Protein AF-A0A1S8A809-F1 (afdb_monomer_lite)

Structure (mmCIF, N/CA/C/O backbone):
data_AF-A0A1S8A809-F1
#
_entry.id   AF-A0A1S8A809-F1
#
loop_
_atom_site.group_PDB
_atom_site.id
_atom_site.type_symbol
_atom_site.label_atom_id
_atom_site.label_alt_id
_atom_site.label_comp_id
_atom_site.label_asym_id
_atom_site.label_entity_id
_atom_site.label_seq_id
_atom_site.pdbx_PDB_ins_code
_atom_site.Cartn_x
_atom_site.Cartn_y
_atom_site.Cartn_z
_atom_site.occupancy
_atom_site.B_iso_or_equiv
_atom_site.auth_seq_id
_atom_site.auth_comp_id
_atom_site.auth_asym_id
_atom_site.auth_atom_id
_atom_site.pdbx_PDB_model_num
ATOM 1 N N . MET A 1 1 ? 11.245 24.915 -26.683 1.00 36.50 1 MET A N 1
ATOM 2 C CA . MET A 1 1 ? 10.520 23.624 -26.705 1.00 36.50 1 MET A CA 1
ATOM 3 C C . MET A 1 1 ? 11.390 22.571 -26.029 1.00 36.50 1 MET A C 1
ATOM 5 O O . MET A 1 1 ? 12.298 22.056 -26.666 1.00 36.50 1 MET A O 1
ATOM 9 N N . LEU A 1 2 ? 11.191 22.296 -24.738 1.00 39.16 2 LEU A N 1
ATOM 10 C CA . LEU A 1 2 ? 11.905 21.210 -24.056 1.00 39.16 2 LEU A CA 1
ATOM 11 C C . LEU A 1 2 ? 11.119 19.913 -24.282 1.00 39.16 2 LEU A C 1
ATOM 13 O O . LEU A 1 2 ? 10.012 19.761 -23.772 1.00 39.16 2 LEU A O 1
ATOM 17 N N . ARG A 1 3 ? 11.667 19.000 -25.095 1.00 42.47 3 ARG A N 1
ATOM 18 C CA . ARG A 1 3 ? 11.184 17.615 -25.199 1.00 42.47 3 ARG A CA 1
ATOM 19 C C . ARG A 1 3 ? 11.469 16.938 -23.858 1.00 42.47 3 ARG A C 1
ATOM 21 O O . ARG A 1 3 ? 12.595 16.517 -23.622 1.00 42.47 3 ARG A O 1
ATOM 28 N N . GLY A 1 4 ? 10.478 16.889 -22.970 1.00 48.06 4 GLY A N 1
ATOM 29 C CA . GLY A 1 4 ? 10.591 16.166 -21.704 1.00 48.06 4 GLY A CA 1
ATOM 30 C C . GLY A 1 4 ? 10.866 14.691 -21.982 1.00 48.06 4 GLY A C 1
ATOM 31 O O . GLY A 1 4 ? 10.051 14.021 -22.619 1.00 48.06 4 GLY A O 1
ATOM 32 N N . SER A 1 5 ? 12.031 14.193 -21.565 1.00 51.97 5 SER A N 1
ATOM 33 C CA . SER A 1 5 ? 12.337 12.767 -21.637 1.00 51.97 5 SER A CA 1
ATOM 34 C C . SER A 1 5 ? 11.310 12.026 -20.788 1.00 51.97 5 SER A C 1
ATOM 36 O O . SER A 1 5 ? 11.242 12.253 -19.580 1.00 51.97 5 SER A O 1
ATOM 38 N N . LYS A 1 6 ? 10.505 11.159 -21.407 1.00 56.44 6 LYS A N 1
ATOM 39 C CA . LYS A 1 6 ? 9.618 10.252 -20.678 1.00 56.44 6 LYS A CA 1
ATOM 40 C C . LYS A 1 6 ? 10.504 9.281 -19.900 1.00 56.44 6 LYS A C 1
ATOM 42 O O . LYS A 1 6 ? 10.999 8.309 -20.465 1.00 56.44 6 LYS A O 1
ATOM 47 N N . THR A 1 7 ? 10.779 9.582 -18.636 1.00 65.44 7 THR A N 1
ATOM 48 C CA . THR A 1 7 ? 11.524 8.681 -17.764 1.00 65.44 7 THR A CA 1
ATOM 49 C C . THR A 1 7 ? 10.568 7.584 -17.321 1.00 65.44 7 THR A C 1
ATOM 51 O O . THR A 1 7 ? 9.593 7.804 -16.600 1.00 65.44 7 THR A O 1
ATOM 54 N N . HIS A 1 8 ? 10.806 6.386 -17.840 1.00 70.56 8 HIS A N 1
ATOM 55 C CA . HIS A 1 8 ? 10.181 5.185 -17.321 1.00 70.56 8 HIS A CA 1
ATOM 56 C C . HIS A 1 8 ? 10.886 4.812 -16.019 1.00 70.56 8 HIS A C 1
ATOM 58 O O . HIS A 1 8 ? 12.114 4.743 -15.983 1.00 70.56 8 HIS A O 1
ATO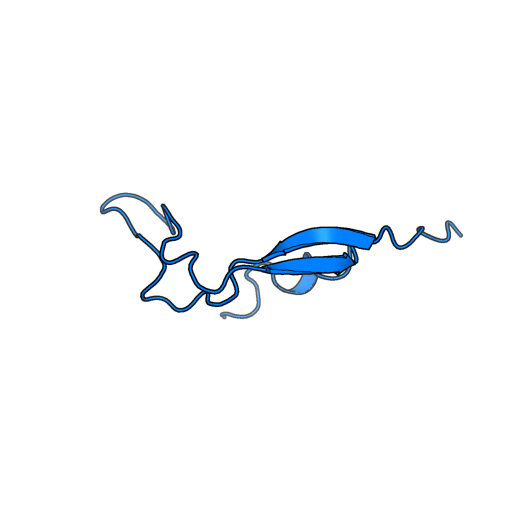M 64 N N . ALA A 1 9 ? 10.116 4.581 -14.963 1.00 78.56 9 ALA A N 1
ATOM 65 C CA . ALA A 1 9 ? 10.623 4.073 -13.700 1.00 78.56 9 ALA A CA 1
ATOM 66 C C . ALA A 1 9 ? 10.038 2.685 -13.448 1.00 78.56 9 ALA A C 1
ATOM 68 O O . ALA A 1 9 ? 8.840 2.467 -13.638 1.00 78.56 9 ALA A O 1
ATOM 69 N N . THR A 1 10 ? 10.886 1.750 -13.025 1.00 86.75 10 THR A N 1
ATOM 70 C CA . THR A 1 10 ? 10.424 0.471 -12.486 1.00 86.75 10 THR A CA 1
ATOM 71 C C . THR A 1 10 ? 9.992 0.698 -11.045 1.00 86.75 10 THR A C 1
ATOM 73 O O . THR A 1 10 ? 10.793 1.151 -10.229 1.00 86.75 10 THR A O 1
ATOM 76 N N . VAL A 1 11 ? 8.731 0.406 -10.743 1.00 87.88 11 VAL A N 1
ATOM 77 C CA . VAL A 1 11 ? 8.133 0.560 -9.413 1.00 87.88 11 VAL A CA 1
ATOM 78 C C . VAL A 1 11 ? 7.472 -0.745 -8.986 1.00 87.88 11 VAL A C 1
ATOM 80 O O . VAL A 1 11 ? 7.156 -1.588 -9.825 1.00 87.88 11 VAL A O 1
ATOM 83 N N . VAL A 1 12 ? 7.267 -0.911 -7.682 1.00 91.25 12 VAL A N 1
ATOM 84 C CA . VAL A 1 12 ? 6.413 -1.976 -7.147 1.00 91.25 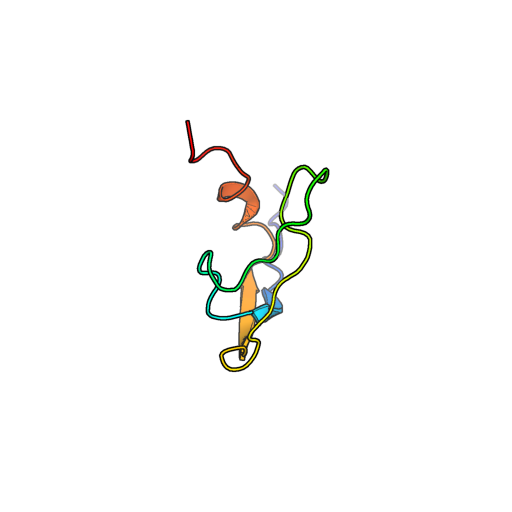12 VAL A CA 1
ATOM 85 C C . VAL A 1 12 ? 4.988 -1.436 -7.095 1.00 91.25 12 VAL A C 1
ATOM 87 O O . VAL A 1 12 ? 4.745 -0.416 -6.450 1.00 91.25 12 VAL A O 1
ATOM 90 N N . ASP A 1 13 ? 4.071 -2.100 -7.789 1.00 91.81 13 ASP A N 1
ATOM 91 C CA . ASP A 1 13 ? 2.635 -1.842 -7.698 1.00 91.81 13 ASP A CA 1
ATOM 92 C C . ASP A 1 13 ? 2.014 -2.794 -6.669 1.00 91.81 13 ASP A C 1
ATOM 94 O O . ASP A 1 13 ? 2.445 -3.943 -6.554 1.00 91.81 13 ASP A O 1
ATOM 98 N N . HIS A 1 14 ? 1.008 -2.322 -5.929 1.00 94.88 14 HIS A N 1
ATOM 99 C CA . HIS A 1 14 ? 0.316 -3.144 -4.932 1.00 94.88 14 HIS A CA 1
ATOM 100 C C . HIS A 1 14 ? -0.497 -4.255 -5.598 1.00 94.88 14 HIS A C 1
ATOM 102 O O . HIS A 1 14 ? -0.531 -5.385 -5.118 1.00 94.88 14 HIS A O 1
ATOM 108 N N . GLY A 1 15 ? -1.143 -3.909 -6.712 1.00 93.56 15 GLY A N 1
ATOM 109 C CA . GLY A 1 15 ? -1.917 -4.823 -7.540 1.00 93.56 15 GLY A CA 1
ATOM 110 C C . GLY A 1 15 ? -3.388 -4.997 -7.173 1.00 93.56 15 GLY A C 1
ATOM 111 O O . GLY A 1 15 ? -4.179 -5.350 -8.043 1.00 93.56 15 GLY A O 1
ATOM 112 N N . ASP A 1 16 ? -3.774 -4.672 -5.937 1.00 94.94 16 ASP A N 1
ATOM 113 C CA . ASP A 1 16 ? -5.177 -4.635 -5.502 1.00 94.94 16 ASP A CA 1
ATOM 114 C C . ASP A 1 16 ? -5.408 -3.602 -4.384 1.00 94.94 16 ASP A C 1
ATOM 116 O O . ASP 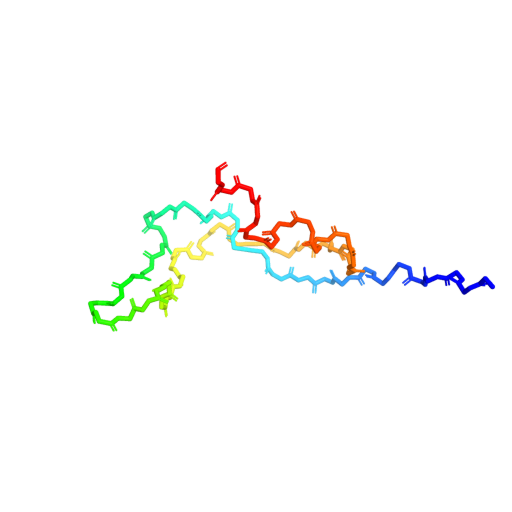A 1 16 ? -5.203 -3.878 -3.203 1.00 94.94 16 ASP A O 1
ATOM 120 N N . LEU A 1 17 ? -5.807 -2.384 -4.756 1.00 93.75 17 LEU A N 1
ATOM 121 C CA . LEU A 1 17 ? -6.126 -1.299 -3.818 1.00 93.75 17 LEU A CA 1
ATOM 122 C C . LEU A 1 17 ? -7.638 -1.193 -3.558 1.00 93.75 17 LEU A C 1
ATOM 124 O O . LEU A 1 17 ? -8.209 -0.101 -3.575 1.00 93.75 17 LEU A O 1
ATOM 128 N N . ALA A 1 18 ? -8.309 -2.322 -3.327 1.00 92.75 18 ALA A N 1
ATOM 129 C CA . ALA A 1 18 ? -9.680 -2.323 -2.830 1.00 92.75 18 ALA A CA 1
ATOM 130 C C . ALA A 1 18 ? -9.767 -1.753 -1.392 1.00 92.75 18 ALA A C 1
ATOM 132 O O . ALA A 1 18 ? -8.811 -1.873 -0.622 1.00 92.75 18 ALA A O 1
ATOM 133 N N . PRO A 1 19 ? -10.920 -1.191 -0.964 1.00 92.81 19 PRO A N 1
ATOM 134 C CA . PRO A 1 19 ? -11.082 -0.634 0.385 1.00 92.81 19 PRO A CA 1
ATOM 135 C C . PRO A 1 19 ? -10.752 -1.605 1.530 1.00 92.81 19 PRO A C 1
ATOM 137 O O . PRO A 1 19 ? -10.302 -1.168 2.583 1.00 92.81 19 PRO A O 1
ATOM 140 N N . GLY A 1 20 ? -10.939 -2.916 1.326 1.00 94.75 20 GLY A N 1
ATOM 141 C CA . GLY A 1 20 ? -10.594 -3.946 2.315 1.00 94.75 20 GLY A CA 1
ATOM 142 C C . GLY A 1 20 ? -9.093 -4.063 2.608 1.00 94.75 20 GLY A C 1
ATOM 143 O O . G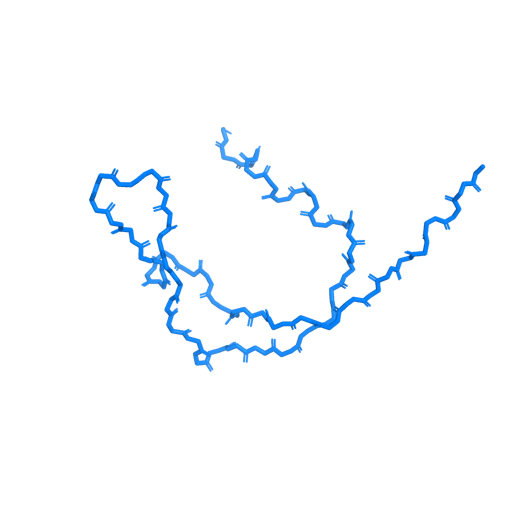LY A 1 20 ? -8.725 -4.510 3.690 1.00 94.75 20 GLY A O 1
ATOM 144 N N . ASN A 1 21 ? -8.242 -3.593 1.692 1.00 96.69 21 ASN A N 1
ATOM 145 C CA . ASN A 1 21 ? -6.782 -3.620 1.814 1.00 96.69 21 ASN A CA 1
ATOM 146 C C . ASN A 1 21 ? -6.210 -2.292 2.341 1.00 96.69 21 ASN A C 1
ATOM 148 O O . ASN A 1 21 ? -4.994 -2.095 2.386 1.00 96.69 21 ASN A O 1
ATOM 152 N N . MET A 1 22 ? -7.079 -1.362 2.750 1.00 96.31 22 MET A N 1
ATOM 153 C CA . MET A 1 22 ? -6.706 -0.057 3.287 1.00 96.31 22 MET A CA 1
ATOM 154 C C . MET A 1 22 ? -7.063 0.027 4.766 1.00 96.31 22 MET A C 1
ATOM 156 O O . MET A 1 22 ? -8.209 -0.162 5.169 1.00 96.31 22 MET A O 1
ATOM 160 N N . MET A 1 23 ? -6.081 0.370 5.591 1.00 94.94 23 MET A N 1
ATOM 161 C CA . MET A 1 23 ? -6.299 0.612 7.011 1.00 94.94 23 MET A CA 1
ATOM 162 C C . MET A 1 23 ? -6.676 2.070 7.252 1.00 94.94 23 MET A C 1
ATOM 164 O O . MET A 1 23 ? -6.071 2.980 6.686 1.00 94.94 23 MET A O 1
ATOM 168 N N . VAL A 1 24 ? -7.627 2.291 8.155 1.00 92.56 24 VAL A N 1
ATOM 169 C CA . VAL A 1 24 ? -8.028 3.622 8.620 1.00 92.56 24 VAL A CA 1
ATOM 170 C C . VAL A 1 24 ? -7.981 3.626 10.140 1.00 92.56 24 VAL A C 1
ATOM 172 O O . VAL A 1 24 ? -8.574 2.759 10.781 1.00 92.56 24 VAL A O 1
ATOM 175 N N . HIS A 1 25 ? -7.273 4.590 10.725 1.00 88.56 25 HIS A N 1
ATOM 176 C CA . HIS A 1 25 ? -7.210 4.735 12.176 1.00 88.56 25 HIS A CA 1
ATOM 177 C C . HIS A 1 25 ? -8.234 5.774 12.660 1.00 88.56 25 HIS A C 1
ATOM 179 O O . HIS A 1 25 ? -8.287 6.878 12.105 1.00 88.56 25 HIS A O 1
ATOM 185 N N . PRO A 1 26 ? -9.016 5.488 13.718 1.00 87.94 26 PRO A N 1
ATOM 186 C CA . PRO A 1 26 ? -9.895 6.480 14.325 1.00 87.94 26 PRO A CA 1
ATOM 187 C C . PRO A 1 26 ? -9.126 7.753 14.705 1.00 87.94 26 PRO A C 1
ATOM 189 O O . PRO A 1 26 ? -8.057 7.694 15.312 1.00 87.94 26 PRO A O 1
ATOM 192 N N . GLY A 1 27 ? -9.655 8.915 14.325 1.00 89.12 27 GLY A N 1
ATOM 193 C CA . GLY A 1 27 ? -9.020 10.211 14.588 1.00 89.12 27 GLY A CA 1
ATOM 194 C C . GLY A 1 27 ? -7.988 10.664 13.549 1.00 89.12 27 GLY A C 1
ATOM 195 O O . GLY A 1 27 ? -7.520 11.796 13.640 1.00 89.12 27 GLY A O 1
ATOM 196 N N . HIS A 1 28 ? -7.665 9.851 12.537 1.00 86.94 28 HIS A N 1
ATOM 197 C CA . HIS A 1 28 ? -6.854 10.274 11.391 1.00 86.94 28 HIS A CA 1
ATOM 198 C C . HIS A 1 28 ? -7.732 10.518 10.159 1.00 86.94 28 HIS A C 1
ATOM 200 O O . HIS A 1 28 ? -8.609 9.724 9.824 1.00 86.94 28 HIS A O 1
ATOM 206 N N . LYS A 1 29 ? -7.485 11.627 9.452 1.00 85.06 29 LYS A N 1
ATOM 207 C CA . LYS A 1 29 ? -8.131 11.908 8.165 1.00 85.06 29 LYS A CA 1
ATOM 208 C C . LYS A 1 29 ? -7.340 11.232 7.043 1.00 85.06 29 LYS A C 1
ATOM 210 O O . LYS A 1 29 ? -6.487 11.866 6.434 1.00 85.06 29 LYS A O 1
ATOM 215 N N . GLY A 1 30 ? -7.615 9.952 6.795 1.00 89.12 30 GLY A N 1
ATOM 216 C CA . GLY A 1 30 ? -7.096 9.229 5.631 1.00 89.12 30 GLY A CA 1
ATOM 217 C C . GLY A 1 30 ? -6.635 7.802 5.917 1.00 89.12 30 GLY A C 1
ATOM 218 O O . GLY A 1 30 ? -6.700 7.322 7.048 1.00 89.12 30 GLY A O 1
ATOM 219 N N . VAL A 1 31 ? -6.165 7.141 4.858 1.00 91.88 31 VAL A N 1
ATOM 220 C CA . VAL A 1 31 ? -5.581 5.795 4.912 1.00 91.88 31 VAL A CA 1
ATOM 221 C C . VAL A 1 31 ? -4.254 5.849 5.664 1.00 91.88 31 VAL A C 1
ATOM 223 O O . VAL A 1 31 ? -3.387 6.663 5.352 1.00 91.88 31 VAL A O 1
ATOM 226 N N . THR A 1 32 ? -4.093 4.982 6.658 1.00 94.88 32 THR A N 1
ATOM 227 C CA . THR A 1 32 ? -2.899 4.914 7.515 1.00 94.88 32 THR A CA 1
ATOM 228 C C . THR A 1 32 ? -1.981 3.747 7.176 1.00 94.88 32 THR A C 1
ATOM 230 O O . THR A 1 32 ? -0.857 3.698 7.665 1.00 94.88 32 THR A O 1
ATOM 233 N N . GLY A 1 33 ? -2.442 2.803 6.356 1.00 94.62 33 GLY A N 1
ATOM 234 C CA . GLY A 1 33 ? -1.651 1.654 5.935 1.00 94.62 33 GLY A CA 1
ATOM 235 C C . GLY A 1 33 ? -2.287 0.915 4.765 1.00 94.62 33 GLY A C 1
ATOM 236 O O . GLY A 1 33 ? -3.498 0.998 4.560 1.00 94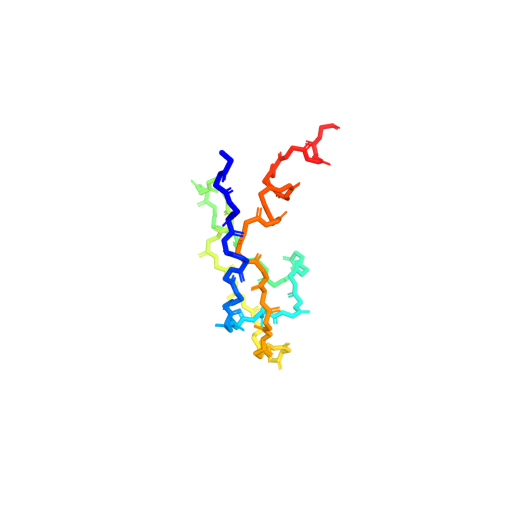.62 33 GLY A O 1
ATOM 237 N N . ILE A 1 34 ? -1.453 0.197 4.019 1.00 96.62 34 ILE A N 1
ATOM 238 C CA . ILE A 1 34 ? -1.854 -0.697 2.931 1.00 96.62 34 ILE A CA 1
ATOM 239 C C . ILE A 1 34 ? -1.381 -2.103 3.301 1.00 96.62 34 ILE A C 1
ATOM 241 O O . ILE A 1 34 ? -0.215 -2.291 3.666 1.00 96.62 34 ILE A O 1
ATOM 245 N N . ILE A 1 35 ? -2.293 -3.066 3.244 1.00 96.19 35 ILE A N 1
ATOM 246 C CA . ILE A 1 35 ? -2.065 -4.470 3.599 1.00 96.19 35 ILE A CA 1
ATOM 247 C C . ILE A 1 35 ? -2.380 -5.379 2.409 1.00 96.19 35 ILE A C 1
ATOM 249 O O . ILE A 1 35 ? -2.916 -4.918 1.414 1.00 96.19 35 ILE A O 1
ATOM 253 N N . ASP A 1 36 ? -2.088 -6.673 2.558 1.00 96.31 36 ASP A N 1
ATOM 254 C CA . ASP A 1 36 ? -2.291 -7.696 1.522 1.00 96.31 36 ASP A CA 1
ATOM 255 C C . ASP A 1 36 ? -1.469 -7.479 0.235 1.00 96.31 36 ASP A C 1
ATOM 257 O O . ASP A 1 36 ? -1.974 -7.332 -0.874 1.00 96.31 36 ASP A O 1
ATOM 261 N N . TRP A 1 37 ? -0.144 -7.532 0.390 1.00 96.25 37 TRP A N 1
ATOM 262 C CA . TRP A 1 37 ? 0.832 -7.387 -0.697 1.00 96.25 37 TRP A CA 1
ATOM 263 C C . TRP A 1 37 ? 1.019 -8.667 -1.540 1.00 96.25 37 TRP A C 1
ATOM 265 O O . TRP A 1 37 ? 1.976 -8.773 -2.308 1.00 96.25 37 TRP A O 1
ATOM 275 N N . GLY A 1 38 ? 0.149 -9.675 -1.392 1.00 96.69 38 GLY A N 1
ATOM 276 C CA . GLY A 1 38 ? 0.293 -10.969 -2.075 1.00 96.69 38 GLY A CA 1
ATOM 277 C C . GLY A 1 38 ? 0.192 -10.869 -3.601 1.00 96.69 38 GLY A C 1
ATOM 278 O O . GLY A 1 38 ? 0.791 -11.671 -4.315 1.00 96.69 38 GLY A O 1
ATOM 279 N N . ASN A 1 39 ? -0.510 -9.846 -4.088 1.00 94.44 39 ASN A N 1
ATOM 280 C CA . ASN A 1 39 ? -0.701 -9.566 -5.508 1.00 94.44 39 ASN A CA 1
ATOM 281 C C . ASN A 1 39 ? 0.235 -8.476 -6.043 1.00 94.44 39 ASN A C 1
ATOM 283 O O . ASN A 1 39 ? -0.041 -7.922 -7.098 1.00 94.44 39 ASN A O 1
ATOM 287 N N . SER A 1 40 ? 1.320 -8.128 -5.349 1.00 95.69 40 SER A N 1
ATOM 288 C CA . SER A 1 40 ? 2.219 -7.063 -5.805 1.00 95.69 40 SER A CA 1
ATOM 289 C C . SER A 1 40 ? 3.169 -7.515 -6.919 1.00 95.69 40 SER A C 1
ATOM 291 O O . SER A 1 40 ? 3.642 -8.652 -6.935 1.00 95.69 40 SER A O 1
ATOM 293 N N . TRP A 1 41 ? 3.498 -6.612 -7.848 1.00 95.00 41 TRP A N 1
ATOM 294 C CA . TRP A 1 41 ? 4.437 -6.895 -8.943 1.00 95.00 41 TRP A CA 1
ATOM 295 C C . TRP A 1 41 ? 5.271 -5.676 -9.346 1.00 95.00 41 TRP A C 1
ATOM 297 O O . TRP A 1 41 ? 4.916 -4.527 -9.089 1.00 95.00 41 TRP A O 1
ATOM 307 N N . LEU A 1 42 ? 6.398 -5.929 -10.018 1.00 93.25 42 LEU A N 1
ATOM 308 C CA . LEU A 1 42 ? 7.219 -4.877 -10.618 1.00 93.25 42 LEU A CA 1
ATOM 309 C C . LEU A 1 42 ? 6.615 -4.432 -11.951 1.00 93.25 42 LEU A C 1
ATOM 311 O O . LEU A 1 42 ? 6.431 -5.249 -12.854 1.00 93.25 42 LEU A O 1
ATOM 315 N N . CYS A 1 43 ? 6.346 -3.138 -12.105 1.00 85.81 43 CYS A N 1
ATOM 316 C CA . CYS A 1 43 ? 5.839 -2.566 -13.348 1.00 85.81 43 CYS A CA 1
ATOM 317 C C . CYS A 1 43 ? 6.647 -1.339 -13.786 1.00 85.81 43 CYS A C 1
ATOM 319 O O . CYS A 1 43 ? 7.271 -0.652 -12.980 1.00 85.81 43 CYS A O 1
ATOM 321 N N . SER A 1 44 ? 6.653 -1.069 -15.093 1.00 85.44 44 SER A N 1
ATOM 322 C CA . SER A 1 44 ? 7.265 0.138 -15.653 1.00 85.44 44 SER A CA 1
ATOM 323 C C . SER A 1 44 ? 6.201 1.225 -15.799 1.00 85.44 44 SER A C 1
ATOM 325 O O . SER A 1 44 ? 5.288 1.091 -16.615 1.00 85.44 44 SER A O 1
ATOM 327 N N . ARG A 1 45 ? 6.309 2.306 -15.020 1.00 76.25 45 ARG A N 1
ATOM 328 C CA . ARG A 1 45 ? 5.399 3.463 -15.069 1.00 76.25 45 ARG A CA 1
ATOM 329 C C . ARG A 1 45 ? 6.076 4.650 -15.746 1.00 76.25 45 ARG A C 1
ATOM 331 O O . ARG A 1 45 ? 7.279 4.867 -15.592 1.00 76.25 45 ARG A O 1
ATOM 338 N N . ARG A 1 46 ? 5.298 5.439 -16.493 1.00 69.56 46 ARG A N 1
ATOM 339 C CA . ARG A 1 46 ? 5.761 6.722 -17.037 1.00 69.56 46 ARG A CA 1
ATOM 340 C C . ARG A 1 46 ? 5.634 7.784 -15.957 1.00 69.56 46 ARG A C 1
ATOM 342 O O . ARG A 1 46 ? 4.525 8.138 -15.566 1.00 69.56 46 ARG A O 1
ATOM 349 N N . MET A 1 47 ? 6.759 8.323 -15.507 1.00 59.84 47 MET A N 1
ATOM 350 C CA . MET A 1 47 ? 6.739 9.431 -14.561 1.00 59.84 47 MET A CA 1
ATOM 351 C C . MET A 1 47 ? 6.224 10.692 -15.276 1.00 59.84 47 MET A C 1
ATOM 353 O O . MET A 1 47 ? 6.852 11.173 -16.218 1.00 59.84 47 MET A O 1
ATOM 357 N N . GLY A 1 48 ? 5.058 11.201 -14.857 1.00 57.56 48 GLY A N 1
ATOM 358 C CA . GLY A 1 48 ? 4.483 12.470 -15.336 1.00 57.56 48 GLY A CA 1
ATOM 359 C C . GLY A 1 48 ? 3.108 12.409 -16.020 1.00 57.56 48 GLY A C 1
ATOM 360 O O . GLY A 1 48 ? 2.517 13.465 -16.214 1.00 57.56 48 GLY A O 1
ATOM 361 N N . GLU A 1 49 ? 2.566 11.229 -16.352 1.00 54.06 49 GLU A N 1
ATOM 362 C CA . GLU A 1 49 ? 1.190 11.095 -16.892 1.00 54.06 49 GLU A CA 1
ATOM 363 C C . GLU A 1 49 ? 0.138 10.822 -15.785 1.00 54.06 49 GLU A C 1
ATOM 365 O O . GLU A 1 49 ? -1.029 11.165 -15.953 1.00 54.06 49 GLU A O 1
ATOM 370 N N . ASP A 1 50 ? 0.549 10.337 -14.604 1.00 52.97 50 ASP A N 1
ATOM 371 C CA . ASP A 1 50 ? -0.355 9.969 -13.493 1.00 52.97 50 ASP A CA 1
ATOM 372 C C . ASP A 1 50 ? -0.758 11.145 -12.567 1.00 52.97 50 ASP A C 1
ATOM 374 O O . ASP A 1 50 ? -1.421 10.953 -11.549 1.00 52.97 50 ASP A O 1
ATOM 378 N N . GLN A 1 51 ? -0.431 12.395 -12.924 1.00 47.53 51 GLN A N 1
ATOM 379 C CA . GLN A 1 51 ? -0.924 13.587 -12.204 1.00 47.53 51 GLN A CA 1
ATOM 380 C C . GLN A 1 51 ? -2.463 13.736 -12.297 1.00 47.53 51 GLN A C 1
ATOM 382 O O . GLN A 1 51 ? -3.059 14.469 -11.510 1.00 47.53 51 GLN A O 1
ATOM 387 N N . GLY A 1 52 ? -3.119 13.016 -13.219 1.00 43.44 52 GLY A N 1
ATOM 388 C CA . GLY A 1 52 ? -4.571 13.041 -13.444 1.00 43.44 52 GLY A CA 1
ATOM 389 C C . GLY A 1 52 ? -5.429 12.191 -12.495 1.00 43.44 52 GLY A C 1
ATOM 390 O O . GLY A 1 52 ? -6.649 12.267 -12.584 1.00 43.44 52 GLY A O 1
ATOM 391 N N . LEU A 1 53 ? -4.839 11.408 -11.583 1.00 47.44 53 LEU A N 1
ATOM 392 C CA . LEU A 1 53 ? -5.588 10.672 -10.545 1.00 47.44 53 LEU A CA 1
ATOM 393 C C . LEU A 1 53 ? -5.456 11.306 -9.152 1.00 47.44 53 LEU A C 1
ATOM 395 O O . LEU A 1 53 ? -5.867 10.727 -8.147 1.00 47.44 53 LEU A O 1
ATOM 399 N N . THR A 1 54 ? -4.926 12.530 -9.080 1.00 42.47 54 THR A N 1
ATOM 400 C CA . THR A 1 54 ? -4.968 13.333 -7.856 1.00 42.47 54 THR A CA 1
ATOM 401 C C . THR A 1 54 ? -6.398 13.823 -7.605 1.00 42.47 54 THR A C 1
ATOM 403 O O . THR A 1 54 ? -6.817 14.852 -8.120 1.00 42.47 54 THR A O 1
ATOM 406 N N . LEU A 1 55 ? -7.161 13.052 -6.821 1.00 43.53 55 LEU A N 1
ATOM 407 C CA . LEU A 1 55 ? -8.233 13.505 -5.911 1.00 43.53 55 LEU A CA 1
ATOM 408 C C . LEU A 1 55 ? -9.363 14.418 -6.454 1.00 43.53 55 LEU A C 1
ATOM 410 O O . LEU A 1 55 ? -10.170 14.883 -5.659 1.00 43.53 55 LEU A O 1
ATOM 414 N N . ASN A 1 56 ? -9.486 14.642 -7.764 1.00 38.84 56 ASN A N 1
ATOM 415 C CA . ASN A 1 56 ? -10.517 15.500 -8.373 1.00 38.84 56 ASN A CA 1
ATOM 416 C C . ASN A 1 56 ? -11.567 14.722 -9.193 1.00 38.84 56 ASN A C 1
ATOM 418 O O . ASN A 1 56 ? -12.359 15.323 -9.908 1.00 38.84 56 ASN A O 1
ATOM 422 N N . GLY A 1 57 ? -11.585 13.388 -9.100 1.00 32.97 57 GLY A N 1
ATOM 423 C CA . GLY A 1 57 ? -12.593 12.527 -9.741 1.00 32.97 57 GLY A CA 1
ATOM 424 C C . GLY A 1 57 ? -13.748 12.093 -8.827 1.00 32.97 57 GLY A C 1
ATOM 425 O O . GLY A 1 57 ? -14.551 11.259 -9.229 1.00 32.97 57 GLY A O 1
ATOM 426 N N . LEU A 1 58 ? -13.807 12.610 -7.596 1.00 38.62 58 LEU A N 1
ATOM 427 C CA . LEU A 1 58 ? -14.880 12.367 -6.626 1.00 38.62 58 LEU A CA 1
ATOM 428 C C . LEU A 1 58 ? -15.438 13.716 -6.142 1.00 38.62 58 LEU A C 1
ATOM 430 O O . LEU A 1 58 ? -15.230 14.114 -4.996 1.00 38.62 58 LEU A O 1
ATOM 434 N N . MET A 1 59 ? -16.108 14.427 -7.048 1.00 36.25 59 MET A N 1
ATOM 435 C CA . MET A 1 59 ? -17.132 15.433 -6.743 1.00 36.25 59 MET A CA 1
ATOM 436 C C . MET A 1 59 ? -18.363 15.136 -7.589 1.00 36.25 59 MET A C 1
ATOM 438 O O . MET A 1 59 ? -18.173 14.789 -8.776 1.00 36.25 59 MET A O 1
#

InterPro domains:
  IPR002575 Aminoglycoside phosph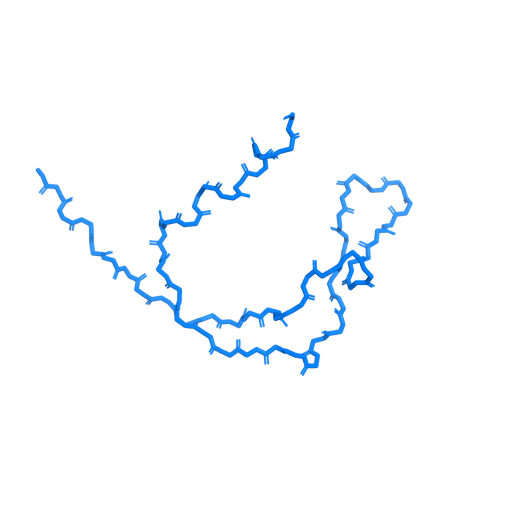otransferase [PF01636] (9-39)
  IPR011009 Protein kinase-like domain superfamily [SSF56112] (9-42)

Radius of gyration: 15.29 Å; chains: 1; bounding box: 30×35×41 Å

Foldseek 3Di:
DDPPPQDWDWDKDQQDPDPVQFDDDPPDDDTPDGDDSVRIDIDTDGPPPPPVPPPPPPD

Secondary structure (DSSP, 8-state):
-------EEEEEE-S---GGGEEE-TT-SSEEEE--GGG-EEEEEETTTGGGGSS-S--

Organism: Rosellinia necatrix (NCBI:txid77044)

Sequence (59 aa):
MLRGSKTHATVVDHGDLAPGNMMVHPGHKGVTGIIDWGNSWLCSRRMGEDQGLTLNGLM

pLDDT: mean 75.69, std 22.01, range [32.97, 96.69]